Protein AF-A0A1G1VQ17-F1 (afdb_monomer_lite)

Secondary structure (DSSP, 8-state):
-PPPP------HHHHHHHHHHHHHTTS-HHHHHHHHHHHHHHHHHHHTTSSHHHHHHHHTT--TT--TTTTT-HHHHS--

Structure (mmCIF, N/CA/C/O backbone):
data_AF-A0A1G1VQ17-F1
#
_entry.id   AF-A0A1G1VQ17-F1
#
loop_
_atom_site.group_PDB
_atom_site.id
_atom_site.type_symbol
_atom_site.label_atom_id
_atom_site.label_alt_id
_atom_site.label_comp_id
_atom_site.label_asym_id
_atom_site.label_entity_id
_atom_site.label_seq_id
_atom_site.pdbx_PDB_ins_code
_atom_site.Cartn_x
_atom_site.Cartn_y
_atom_site.Cartn_z
_atom_site.occupancy
_atom_site.B_iso_or_equiv
_atom_site.auth_seq_id
_atom_site.auth_comp_id
_atom_site.auth_asym_id
_atom_site.auth_atom_id
_atom_site.pdbx_PDB_model_num
ATOM 1 N N . MET A 1 1 ? -0.020 20.733 4.695 1.00 61.09 1 MET A N 1
ATOM 2 C CA . MET A 1 1 ? -0.286 19.722 3.645 1.00 61.09 1 MET A CA 1
ATOM 3 C C . MET A 1 1 ? -1.738 19.847 3.231 1.00 61.09 1 MET A C 1
ATOM 5 O O . MET A 1 1 ? -2.588 19.857 4.109 1.00 61.09 1 MET A O 1
ATOM 9 N N . GLN A 1 2 ? -2.022 19.989 1.939 1.00 76.75 2 GLN A N 1
ATOM 10 C CA . GLN A 1 2 ? -3.396 20.031 1.435 1.00 76.75 2 GLN A CA 1
ATOM 11 C C . GLN A 1 2 ? -3.862 18.595 1.166 1.00 76.75 2 GLN A C 1
ATOM 13 O O . GLN A 1 2 ? -3.147 17.836 0.513 1.00 76.75 2 GLN A O 1
ATOM 18 N N . MET A 1 3 ? -5.019 18.209 1.705 1.00 84.06 3 MET A N 1
ATOM 19 C CA . MET A 1 3 ? -5.589 16.875 1.511 1.00 84.06 3 MET A CA 1
ATOM 20 C C . MET A 1 3 ? -6.724 16.965 0.491 1.00 84.06 3 MET A C 1
ATOM 22 O O . MET A 1 3 ? -7.659 17.739 0.670 1.00 84.06 3 MET A O 1
ATOM 26 N N . THR A 1 4 ? -6.627 16.200 -0.595 1.00 89.50 4 THR A N 1
ATOM 27 C CA . THR A 1 4 ? -7.652 16.158 -1.645 1.00 89.50 4 THR A CA 1
ATOM 28 C C . THR A 1 4 ? -8.473 14.884 -1.501 1.00 89.50 4 THR A C 1
ATOM 30 O O . THR A 1 4 ? -7.916 13.788 -1.506 1.00 89.50 4 THR A O 1
ATOM 33 N N . GLN A 1 5 ? -9.795 15.019 -1.407 1.00 88.12 5 GLN A N 1
ATOM 34 C CA . GLN A 1 5 ? -10.705 13.878 -1.442 1.00 88.12 5 GLN A CA 1
ATOM 35 C C . GLN A 1 5 ? -10.913 13.427 -2.891 1.00 88.12 5 GLN A C 1
ATOM 37 O O . GLN A 1 5 ? -11.228 14.234 -3.769 1.00 88.12 5 GLN A O 1
ATOM 42 N N . LYS A 1 6 ? -10.714 12.133 -3.144 1.00 88.88 6 LYS A N 1
ATOM 43 C CA . LYS A 1 6 ? -10.951 11.487 -4.437 1.00 88.88 6 LYS A CA 1
ATOM 44 C C . LYS A 1 6 ? -11.627 10.143 -4.196 1.00 88.88 6 LYS A C 1
ATOM 46 O O . LYS A 1 6 ? -11.240 9.424 -3.279 1.00 88.88 6 LYS A O 1
ATOM 51 N N . SER A 1 7 ? -12.602 9.828 -5.037 1.00 91.12 7 SER A N 1
ATOM 52 C CA . SER A 1 7 ? -13.336 8.563 -5.025 1.00 91.12 7 SER A CA 1
ATOM 53 C C . SER A 1 7 ? -13.010 7.796 -6.301 1.00 91.12 7 SER A C 1
ATOM 55 O O . SER A 1 7 ? -12.852 8.404 -7.361 1.00 91.12 7 SER A O 1
ATOM 57 N N . PHE A 1 8 ? -12.894 6.479 -6.202 1.00 91.12 8 PHE A N 1
ATOM 58 C CA . PHE A 1 8 ? -12.650 5.583 -7.328 1.00 91.12 8 PHE A CA 1
ATOM 59 C C . PHE A 1 8 ? -13.304 4.237 -7.034 1.00 91.12 8 PHE A C 1
ATOM 61 O O . PHE A 1 8 ? -13.574 3.915 -5.877 1.00 91.12 8 PHE A O 1
ATOM 68 N N . TYR A 1 9 ? -13.569 3.476 -8.088 1.00 94.31 9 TYR A N 1
ATOM 69 C CA . TYR A 1 9 ? -14.142 2.144 -7.972 1.00 94.31 9 TYR A CA 1
ATOM 70 C C . TYR A 1 9 ? -13.029 1.112 -7.804 1.00 94.31 9 TYR A C 1
ATOM 72 O O . TYR A 1 9 ? -11.990 1.203 -8.461 1.00 94.31 9 TYR A O 1
ATOM 80 N N . ILE A 1 10 ? -13.267 0.141 -6.930 1.00 93.75 10 ILE A N 1
ATOM 81 C CA . ILE A 1 10 ? -12.447 -1.056 -6.744 1.00 93.75 10 ILE A CA 1
ATOM 82 C C . ILE A 1 10 ? -13.366 -2.252 -6.584 1.00 93.75 10 ILE A C 1
ATOM 84 O O . ILE A 1 10 ? -14.516 -2.105 -6.175 1.00 93.75 10 ILE A O 1
ATOM 88 N N . GLU A 1 11 ? -12.847 -3.425 -6.906 1.00 97.06 11 GLU A N 1
ATOM 89 C CA . GLU A 1 11 ? -13.557 -4.674 -6.679 1.00 97.06 11 GLU A CA 1
ATOM 90 C C . GLU A 1 11 ? -13.635 -4.967 -5.176 1.00 97.06 11 GLU A C 1
ATOM 92 O O . GLU A 1 11 ? -12.697 -4.698 -4.420 1.00 97.06 11 GLU A O 1
ATOM 97 N N . ASP A 1 12 ? -14.764 -5.528 -4.745 1.00 95.81 12 ASP A N 1
ATOM 98 C CA . ASP A 1 12 ? -15.074 -5.731 -3.326 1.00 95.81 12 ASP A CA 1
ATOM 99 C C . ASP A 1 12 ? -14.037 -6.604 -2.613 1.00 95.81 12 ASP A C 1
ATOM 101 O O . ASP A 1 12 ? -13.659 -6.316 -1.477 1.00 95.81 12 ASP A O 1
ATOM 105 N N . TYR A 1 13 ? -13.519 -7.635 -3.288 1.00 95.94 13 TYR A N 1
ATOM 106 C CA . TYR A 1 13 ? -12.508 -8.515 -2.701 1.00 95.94 13 TYR A CA 1
ATOM 107 C C . TYR A 1 13 ? -11.210 -7.753 -2.380 1.00 95.94 13 TYR A C 1
ATOM 109 O O . TYR A 1 13 ? -10.619 -7.951 -1.323 1.00 95.94 13 TYR A O 1
ATOM 117 N N . ILE A 1 14 ? -10.815 -6.794 -3.227 1.00 93.69 14 ILE A N 1
ATOM 118 C CA . ILE A 1 14 ? -9.631 -5.953 -2.997 1.00 93.69 14 ILE A CA 1
ATOM 119 C C . ILE A 1 14 ? -9.855 -5.065 -1.773 1.00 93.69 14 ILE A C 1
ATOM 121 O O . ILE A 1 14 ? -8.953 -4.877 -0.955 1.00 93.69 14 ILE A O 1
ATOM 125 N N . TYR A 1 15 ? -11.059 -4.509 -1.628 1.00 94.06 15 TYR A N 1
ATOM 126 C CA . TYR A 1 15 ? -11.392 -3.690 -0.466 1.00 94.06 15 TYR A CA 1
ATOM 127 C C . TYR A 1 15 ? -11.371 -4.495 0.842 1.00 94.06 15 TYR A C 1
ATOM 129 O O . TYR A 1 15 ? -10.899 -3.996 1.871 1.00 94.06 15 TYR A O 1
ATOM 137 N N . GLN A 1 16 ? -11.847 -5.741 0.804 1.00 95.50 16 GLN A N 1
ATOM 138 C CA . GLN A 1 16 ? -11.806 -6.654 1.946 1.00 95.50 16 GLN A CA 1
ATOM 139 C C . GLN A 1 16 ? -10.362 -6.948 2.368 1.00 95.50 16 GLN A C 1
ATOM 141 O O . GLN A 1 16 ? -10.029 -6.748 3.540 1.00 95.50 16 GLN A O 1
ATOM 146 N N . ASP A 1 17 ? -9.493 -7.303 1.421 1.00 95.00 17 ASP A N 1
ATOM 147 C CA . ASP A 1 17 ? -8.069 -7.555 1.677 1.00 95.00 17 ASP A CA 1
ATOM 148 C C . ASP A 1 17 ? -7.372 -6.324 2.270 1.00 95.00 17 ASP A C 1
ATOM 150 O O . ASP A 1 17 ? -6.652 -6.412 3.268 1.00 95.00 17 ASP A O 1
ATOM 154 N N . LEU A 1 18 ? -7.631 -5.139 1.709 1.00 93.62 18 LEU A N 1
ATOM 155 C CA . LEU A 1 18 ? -7.092 -3.878 2.224 1.00 93.62 18 LEU A CA 1
ATOM 156 C C . LEU A 1 18 ? -7.532 -3.602 3.660 1.00 93.62 18 LEU A C 1
ATOM 158 O O . LEU A 1 18 ? -6.736 -3.133 4.474 1.00 93.62 18 LEU A O 1
ATOM 162 N N . THR A 1 19 ? -8.794 -3.883 3.975 1.00 94.62 19 THR A N 1
ATOM 163 C CA . THR A 1 19 ? -9.342 -3.670 5.316 1.00 94.62 19 THR A CA 1
ATOM 164 C C . THR A 1 19 ? -8.722 -4.639 6.318 1.00 94.62 19 THR A C 1
ATOM 166 O O . THR A 1 19 ? -8.333 -4.214 7.406 1.00 94.62 19 THR A O 1
ATOM 169 N N . GLN A 1 20 ? -8.549 -5.909 5.946 1.00 95.81 20 GLN A N 1
ATOM 170 C CA . GLN A 1 20 ? -7.864 -6.894 6.786 1.00 95.81 20 GLN A CA 1
ATOM 171 C C . GLN A 1 20 ? -6.405 -6.495 7.035 1.00 95.81 20 GLN A C 1
ATOM 173 O O . GLN A 1 20 ? -5.959 -6.446 8.183 1.00 95.81 20 GLN A O 1
ATOM 178 N N . LEU A 1 21 ? -5.675 -6.113 5.984 1.00 95.19 21 LEU A N 1
ATOM 179 C CA . LEU A 1 21 ? -4.292 -5.649 6.107 1.00 95.19 21 LEU A CA 1
ATOM 180 C C . LEU A 1 21 ? -4.185 -4.401 6.990 1.00 95.19 21 LEU A C 1
ATOM 182 O O . LEU A 1 21 ? -3.264 -4.292 7.801 1.00 95.19 21 LEU A O 1
ATOM 186 N N . ALA A 1 22 ? -5.126 -3.465 6.872 1.00 95.62 22 ALA A N 1
ATOM 187 C CA . ALA A 1 22 ? -5.159 -2.262 7.697 1.00 95.62 22 ALA A CA 1
ATOM 188 C C . ALA A 1 22 ? -5.374 -2.604 9.181 1.00 95.62 22 ALA A C 1
ATOM 190 O O . ALA A 1 22 ? -4.663 -2.081 10.044 1.00 95.62 22 ALA A O 1
ATOM 191 N N . GLN A 1 23 ? -6.280 -3.543 9.472 1.00 95.25 23 GLN A N 1
ATOM 192 C CA . GLN A 1 23 ? -6.525 -4.044 10.827 1.00 95.25 23 GLN A CA 1
ATOM 193 C C . GLN A 1 23 ? -5.289 -4.728 11.421 1.00 95.25 23 GLN A C 1
ATOM 195 O O . GLN A 1 23 ? -4.905 -4.409 12.548 1.00 95.25 23 GLN A O 1
ATOM 200 N N . MET A 1 24 ? -4.624 -5.604 10.661 1.00 95.25 24 MET A N 1
ATOM 201 C CA . MET A 1 24 ? -3.399 -6.286 11.103 1.00 95.25 24 MET A CA 1
ATOM 202 C C . MET A 1 24 ? -2.285 -5.294 11.458 1.00 95.25 24 MET A C 1
ATOM 204 O O . MET A 1 24 ? -1.572 -5.481 12.441 1.00 95.25 24 MET A O 1
ATOM 208 N N . ASN A 1 25 ? -2.170 -4.212 10.685 1.00 92.31 25 ASN A N 1
ATOM 209 C CA . ASN A 1 25 ? -1.167 -3.169 10.892 1.00 92.31 25 ASN A CA 1
ATOM 210 C C . ASN A 1 25 ? -1.620 -2.062 11.863 1.00 92.31 25 ASN A C 1
ATOM 212 O O . ASN A 1 25 ? -0.852 -1.138 12.119 1.00 92.31 25 ASN A O 1
ATOM 216 N N . LYS A 1 26 ? -2.841 -2.144 12.417 1.00 95.69 26 LYS A N 1
ATOM 217 C CA . LYS A 1 26 ? -3.439 -1.148 13.328 1.00 95.69 26 LYS A CA 1
ATOM 218 C C . LYS A 1 26 ? -3.434 0.282 12.768 1.00 95.69 26 LYS A C 1
ATOM 220 O O . LYS A 1 26 ? -3.262 1.245 13.514 1.00 95.69 26 LYS A O 1
ATOM 225 N N . VAL A 1 27 ? -3.641 0.425 11.461 1.00 95.38 27 VAL A N 1
ATOM 226 C CA . VAL A 1 27 ? -3.716 1.724 10.775 1.00 95.38 27 VAL A CA 1
ATOM 227 C C . VAL A 1 27 ? -5.070 1.894 10.086 1.00 95.38 27 VAL A C 1
ATOM 229 O O . VAL A 1 27 ? -5.685 0.905 9.691 1.00 95.38 27 VAL A O 1
ATOM 232 N N . PRO A 1 28 ? -5.563 3.129 9.887 1.00 94.50 28 PRO A N 1
ATOM 233 C CA . PRO A 1 28 ? -6.761 3.357 9.086 1.00 94.50 28 PRO A CA 1
ATOM 234 C C . PRO A 1 28 ? -6.567 2.896 7.635 1.00 94.50 28 PRO A C 1
ATOM 236 O O . PRO A 1 28 ? -5.522 3.155 7.033 1.00 94.50 28 PRO A O 1
ATOM 239 N N . THR A 1 29 ? -7.602 2.321 7.013 1.00 92.06 29 THR A N 1
ATOM 240 C CA . THR A 1 29 ? -7.557 1.852 5.611 1.00 92.06 29 THR A CA 1
ATOM 241 C C . THR A 1 29 ? -7.107 2.950 4.644 1.00 92.06 29 THR A C 1
ATOM 243 O O . THR A 1 29 ? -6.319 2.710 3.733 1.00 92.06 29 THR A O 1
ATOM 246 N N . ALA A 1 30 ? -7.537 4.194 4.879 1.00 91.19 30 ALA A N 1
ATOM 247 C CA . ALA A 1 30 ? -7.121 5.344 4.081 1.00 91.19 30 ALA A CA 1
ATOM 248 C C . ALA A 1 30 ? -5.613 5.637 4.188 1.00 91.19 30 ALA A C 1
ATOM 250 O O . ALA A 1 30 ? -5.005 6.111 3.230 1.00 91.19 30 ALA A O 1
ATOM 2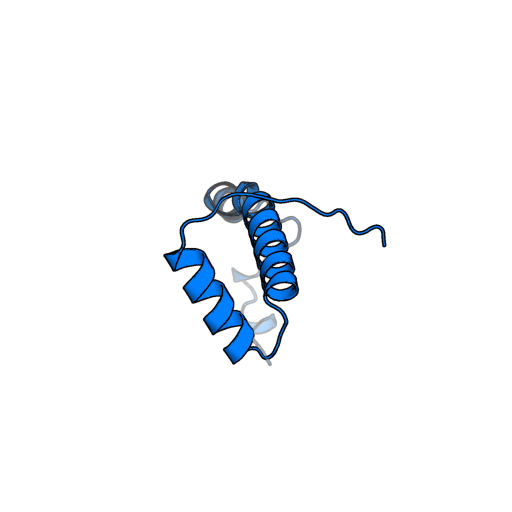51 N N . GLU A 1 31 ? -5.000 5.380 5.344 1.00 92.56 31 GLU A N 1
ATOM 252 C CA . GLU A 1 31 ? -3.562 5.550 5.529 1.00 92.56 31 GLU A CA 1
ATOM 253 C C . GLU A 1 31 ? -2.773 4.460 4.816 1.00 92.56 31 GLU A C 1
ATOM 255 O O . GLU A 1 31 ? -1.863 4.786 4.050 1.00 92.56 31 GLU A O 1
ATOM 260 N N . LEU A 1 32 ? -3.181 3.199 4.978 1.00 93.88 32 LEU A N 1
ATOM 261 C CA . LEU A 1 32 ? -2.597 2.080 4.243 1.00 93.88 32 LEU A CA 1
ATOM 262 C C . LEU A 1 32 ? -2.676 2.324 2.729 1.00 93.88 32 LEU A C 1
ATOM 264 O O . LEU A 1 32 ? -1.676 2.206 2.023 1.00 93.88 32 LEU A O 1
ATOM 268 N N . MET A 1 33 ? -3.829 2.775 2.234 1.00 92.44 33 MET A N 1
ATOM 269 C CA . MET A 1 33 ? -4.010 3.098 0.818 1.00 92.44 33 MET A CA 1
ATOM 270 C C . MET A 1 33 ? -3.075 4.201 0.331 1.00 92.44 33 MET A C 1
ATOM 272 O O . MET A 1 33 ? -2.488 4.080 -0.745 1.00 92.44 33 MET A O 1
ATOM 276 N N . ARG A 1 34 ? -2.857 5.256 1.124 1.00 91.56 34 ARG A N 1
ATOM 277 C CA . ARG A 1 34 ? -1.865 6.289 0.784 1.00 91.56 34 ARG A CA 1
ATOM 278 C C . ARG A 1 34 ? -0.454 5.709 0.686 1.00 91.56 34 ARG A C 1
ATOM 280 O O . ARG A 1 34 ? 0.283 6.072 -0.233 1.00 91.56 34 ARG A O 1
ATOM 287 N N . GLN A 1 35 ? -0.075 4.826 1.609 1.00 92.81 35 GLN A N 1
ATOM 288 C CA . GLN A 1 35 ? 1.239 4.180 1.598 1.00 92.81 35 GLN A CA 1
ATOM 289 C C . GLN A 1 35 ? 1.415 3.294 0.360 1.00 92.81 35 GLN A C 1
ATOM 291 O O . GLN A 1 35 ? 2.429 3.413 -0.331 1.00 92.81 35 GLN A O 1
ATOM 296 N N . LEU A 1 36 ? 0.406 2.486 0.028 1.00 92.38 36 LEU A N 1
ATOM 297 C CA . LEU A 1 36 ? 0.410 1.614 -1.147 1.00 92.38 36 LEU A CA 1
ATOM 298 C C . LEU A 1 36 ? 0.469 2.408 -2.454 1.00 92.38 36 LEU A C 1
ATOM 300 O O . LEU A 1 36 ? 1.303 2.112 -3.306 1.00 92.38 36 LEU A O 1
ATOM 304 N N . ILE A 1 37 ? -0.331 3.468 -2.595 1.00 92.06 37 ILE A N 1
ATOM 305 C CA . ILE A 1 37 ? -0.289 4.346 -3.776 1.00 92.06 37 ILE A CA 1
ATOM 306 C C . ILE A 1 37 ? 1.094 4.995 -3.909 1.00 92.06 37 ILE A C 1
ATOM 308 O O . ILE A 1 37 ? 1.677 5.009 -4.994 1.00 92.06 37 ILE A O 1
ATOM 312 N N . LYS A 1 38 ? 1.671 5.494 -2.80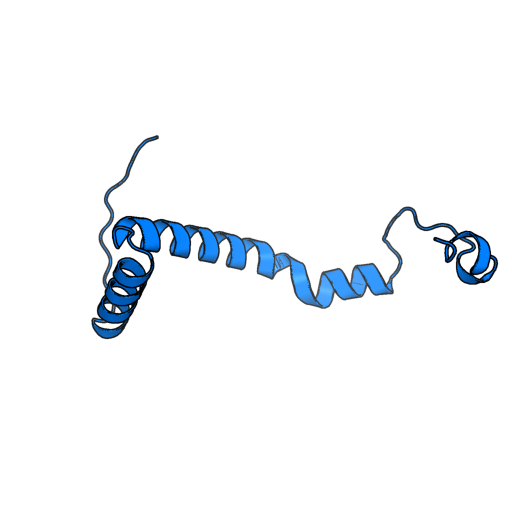7 1.00 93.38 38 LYS A N 1
ATOM 313 C CA . LYS A 1 38 ? 3.020 6.083 -2.807 1.00 93.38 38 LYS A CA 1
ATOM 314 C C . LYS A 1 38 ? 4.082 5.060 -3.224 1.00 93.38 38 LYS A C 1
ATOM 316 O O . LYS A 1 38 ? 4.962 5.393 -4.022 1.00 93.38 38 LYS A O 1
ATOM 321 N N . ALA A 1 39 ? 3.996 3.835 -2.709 1.00 92.00 39 ALA A N 1
ATOM 322 C CA . ALA A 1 39 ? 4.894 2.741 -3.061 1.00 92.00 39 ALA A CA 1
ATOM 323 C C . ALA A 1 39 ? 4.739 2.330 -4.534 1.00 92.00 39 ALA A C 1
ATOM 325 O O . ALA A 1 39 ? 5.745 2.204 -5.229 1.00 92.00 39 ALA A O 1
ATOM 326 N N . GLY A 1 40 ? 3.505 2.223 -5.034 1.00 89.75 40 GLY A N 1
ATOM 327 C CA . GLY A 1 40 ? 3.200 1.929 -6.434 1.00 89.75 40 GLY A CA 1
ATOM 328 C C . GLY A 1 40 ? 3.756 2.988 -7.386 1.00 89.75 40 GLY A C 1
ATOM 329 O O . GLY A 1 40 ? 4.476 2.653 -8.324 1.00 89.75 40 GLY A O 1
ATOM 330 N N . ILE A 1 41 ? 3.533 4.277 -7.098 1.00 89.25 41 ILE A N 1
ATOM 331 C CA . ILE A 1 41 ? 4.093 5.387 -7.891 1.00 89.25 41 ILE A CA 1
ATOM 332 C C . ILE A 1 41 ? 5.624 5.340 -7.887 1.00 89.25 41 ILE A C 1
ATOM 334 O O . ILE A 1 41 ? 6.249 5.516 -8.935 1.00 89.25 41 ILE A O 1
ATOM 338 N N . LYS A 1 42 ? 6.246 5.109 -6.722 1.00 90.00 42 LYS A N 1
ATOM 339 C CA . LYS A 1 42 ? 7.705 4.971 -6.625 1.00 90.00 42 LYS A CA 1
ATOM 340 C C . LYS A 1 42 ? 8.189 3.790 -7.466 1.00 90.00 42 LYS A C 1
ATOM 342 O O . LYS A 1 42 ? 9.098 3.980 -8.263 1.00 90.00 42 LYS A O 1
ATOM 347 N N . GLY A 1 43 ? 7.547 2.631 -7.338 1.00 86.56 43 GLY A N 1
ATOM 348 C CA . GLY A 1 43 ? 7.869 1.413 -8.078 1.00 86.56 43 GLY A CA 1
ATOM 349 C C . GLY A 1 43 ? 7.785 1.597 -9.591 1.00 86.56 43 GLY A C 1
ATOM 350 O O . GLY A 1 43 ? 8.699 1.189 -10.303 1.00 86.56 43 GLY A O 1
ATOM 351 N N . VAL A 1 44 ? 6.744 2.274 -10.083 1.00 82.00 44 VAL A N 1
ATOM 352 C CA . VAL A 1 44 ? 6.599 2.615 -11.509 1.00 82.00 44 VAL A CA 1
ATOM 353 C C . VAL A 1 44 ? 7.721 3.552 -11.964 1.00 82.00 44 VAL A C 1
ATOM 355 O O . VAL A 1 44 ? 8.362 3.297 -12.982 1.00 82.00 44 VAL A O 1
ATOM 358 N N . LYS A 1 45 ? 8.030 4.596 -11.183 1.00 78.38 45 LYS A N 1
ATOM 359 C CA . LYS A 1 45 ? 9.121 5.536 -11.497 1.00 78.38 45 LYS A CA 1
ATOM 360 C C . LYS A 1 45 ? 10.505 4.881 -11.487 1.00 78.38 45 LYS A C 1
ATOM 362 O O . LYS A 1 45 ? 11.376 5.303 -12.243 1.00 78.38 45 LYS A O 1
ATOM 367 N N . THR A 1 46 ? 10.730 3.882 -10.634 1.00 72.75 46 THR A N 1
ATOM 368 C CA . THR A 1 46 ? 12.026 3.195 -10.519 1.00 72.75 46 THR A CA 1
ATOM 369 C C . THR A 1 46 ? 12.180 2.042 -11.504 1.00 72.75 46 THR A C 1
ATOM 371 O O . THR A 1 46 ? 13.283 1.846 -12.009 1.00 72.75 46 THR A O 1
ATOM 374 N N . LYS A 1 47 ? 11.101 1.318 -11.842 1.00 59.25 47 LYS A N 1
ATOM 375 C CA . LYS A 1 47 ? 11.134 0.226 -12.837 1.00 59.25 47 LYS A CA 1
ATOM 376 C C . LYS A 1 47 ? 11.576 0.697 -14.220 1.00 59.25 47 LYS A C 1
ATOM 378 O O . LYS A 1 47 ? 12.199 -0.074 -14.937 1.00 59.25 47 LYS A O 1
ATOM 383 N N . ALA A 1 48 ? 11.342 1.964 -14.559 1.00 54.31 48 ALA A N 1
ATOM 384 C CA . ALA A 1 48 ? 11.846 2.566 -15.792 1.00 54.31 48 ALA A CA 1
ATOM 385 C C . ALA A 1 48 ? 13.389 2.603 -15.892 1.00 54.31 48 ALA A C 1
ATOM 387 O O . ALA A 1 48 ? 13.905 2.952 -16.947 1.00 54.31 48 ALA A O 1
ATOM 388 N N . LYS A 1 49 ? 14.138 2.280 -14.823 1.00 55.22 49 LYS A N 1
ATOM 389 C CA . LYS A 1 49 ? 15.605 2.421 -14.780 1.00 55.22 49 LYS A CA 1
ATOM 390 C C . LYS A 1 49 ? 16.394 1.145 -14.463 1.00 55.22 49 LYS A C 1
ATOM 392 O O . LYS A 1 49 ? 17.618 1.199 -14.499 1.00 55.22 49 LYS A O 1
ATOM 397 N N . SER A 1 50 ? 15.761 0.031 -14.088 1.00 58.28 50 SER A N 1
ATOM 398 C CA . SER A 1 50 ? 16.442 -0.959 -13.228 1.00 58.28 50 SER A CA 1
ATOM 399 C C . SER A 1 50 ? 16.513 -2.396 -13.749 1.00 58.28 50 SER A C 1
ATOM 401 O O . SER A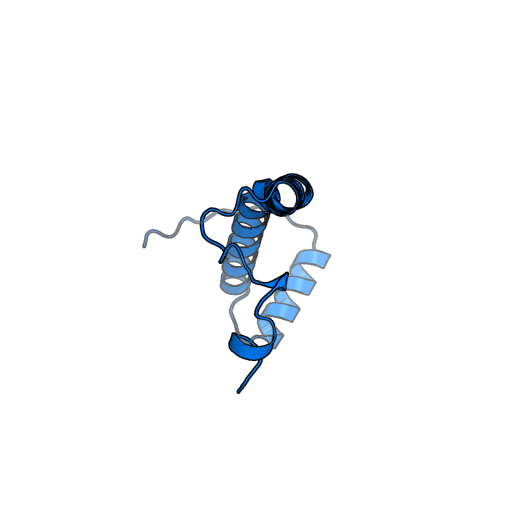 1 50 ? 16.447 -3.324 -12.950 1.00 58.28 50 SER A O 1
ATOM 403 N N . GLY A 1 51 ? 16.638 -2.620 -15.054 1.00 61.56 51 GLY A N 1
ATOM 404 C CA . GLY A 1 51 ? 16.856 -3.981 -15.557 1.00 61.56 51 GLY A CA 1
ATOM 405 C C . GLY A 1 51 ? 18.003 -4.041 -16.556 1.00 61.56 51 GLY A C 1
ATOM 406 O O . GLY A 1 51 ? 19.154 -4.101 -16.132 1.00 61.56 51 GLY A O 1
ATOM 407 N N . PRO A 1 52 ? 17.729 -3.983 -17.866 1.00 61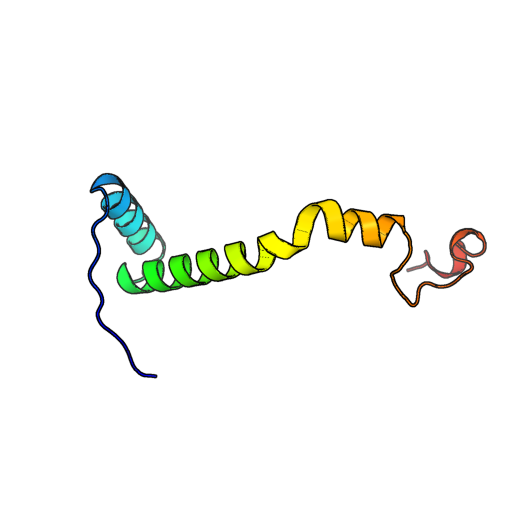.66 52 PRO A N 1
ATOM 408 C CA . PRO A 1 52 ? 18.767 -4.172 -18.877 1.00 61.66 52 PRO A CA 1
ATOM 409 C C . PRO A 1 52 ? 19.810 -3.052 -18.869 1.00 61.66 52 PRO A C 1
ATOM 411 O O . PRO A 1 52 ? 20.995 -3.338 -18.835 1.00 61.66 52 PRO A O 1
ATOM 414 N N . ASP A 1 53 ? 19.380 -1.789 -18.803 1.00 61.69 53 ASP A N 1
ATOM 415 C CA . ASP A 1 53 ? 20.265 -0.616 -18.896 1.00 61.69 53 ASP A CA 1
ATOM 416 C C . ASP A 1 53 ? 21.272 -0.505 -17.745 1.00 61.69 53 ASP A C 1
ATOM 418 O O . ASP A 1 53 ? 22.412 -0.092 -17.940 1.00 61.69 53 ASP A O 1
ATOM 422 N N . PHE A 1 54 ? 20.870 -0.875 -16.526 1.00 62.50 54 PHE A N 1
ATOM 423 C CA . PHE A 1 54 ? 21.783 -0.898 -15.383 1.00 62.50 54 PHE A CA 1
ATOM 424 C C . PHE A 1 54 ? 22.806 -2.028 -15.520 1.00 62.50 54 PHE A C 1
ATOM 426 O O . PHE A 1 54 ? 23.990 -1.800 -15.293 1.00 62.50 54 PHE A O 1
ATOM 433 N N . LEU A 1 55 ? 22.365 -3.221 -15.934 1.00 63.19 55 LEU A N 1
ATOM 434 C CA . LEU A 1 55 ? 23.249 -4.365 -16.164 1.00 63.19 55 LEU A CA 1
ATOM 435 C C . LEU A 1 55 ? 24.204 -4.122 -17.342 1.00 63.19 55 LEU A C 1
ATOM 437 O O . LEU A 1 55 ? 25.370 -4.485 -17.244 1.00 63.19 55 LEU A O 1
ATOM 441 N N . LEU A 1 56 ? 23.747 -3.445 -18.401 1.00 63.75 56 LEU A N 1
ATOM 442 C CA . LEU A 1 56 ? 24.572 -2.984 -19.521 1.00 63.75 56 LEU A CA 1
ATOM 443 C C . LEU A 1 56 ? 25.613 -1.961 -19.063 1.00 63.75 56 LEU A C 1
ATOM 445 O O . LEU A 1 56 ? 26.793 -2.163 -19.310 1.00 63.75 56 LEU A O 1
ATOM 449 N N . ARG A 1 57 ? 25.231 -0.931 -18.296 1.00 63.09 57 ARG A N 1
ATOM 450 C CA . ARG A 1 57 ? 26.193 0.038 -17.729 1.00 63.09 57 ARG A CA 1
ATOM 451 C C . ARG A 1 57 ? 27.216 -0.602 -16.787 1.00 63.09 57 ARG A C 1
ATOM 453 O O . ARG A 1 57 ? 28.354 -0.140 -16.719 1.00 63.09 57 ARG A O 1
ATOM 460 N N . LEU A 1 58 ? 26.809 -1.640 -16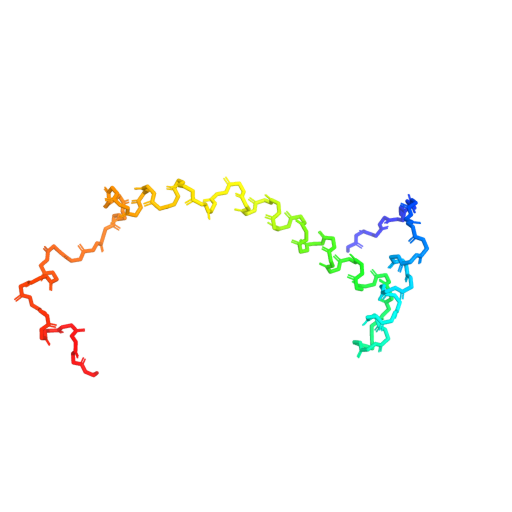.053 1.00 61.88 58 LEU A N 1
ATOM 461 C CA . LEU A 1 58 ? 27.682 -2.414 -15.170 1.00 61.88 58 LEU A CA 1
ATOM 462 C C . LEU A 1 58 ? 28.658 -3.286 -15.978 1.00 61.88 58 LEU A C 1
ATOM 464 O O . LEU A 1 58 ? 29.846 -3.313 -15.668 1.00 61.88 58 LEU A O 1
ATOM 468 N N . ALA A 1 59 ? 28.172 -3.944 -17.035 1.00 63.47 59 ALA A N 1
ATOM 469 C CA . ALA A 1 59 ? 28.975 -4.756 -17.951 1.00 63.47 59 ALA A CA 1
ATOM 470 C C . ALA A 1 59 ? 29.945 -3.910 -18.795 1.00 63.47 59 ALA A C 1
ATOM 472 O O . ALA A 1 59 ? 31.075 -4.323 -19.042 1.00 63.47 59 ALA A O 1
ATOM 473 N N . GLU A 1 60 ? 29.537 -2.704 -19.187 1.00 66.81 60 GLU A N 1
ATOM 474 C CA . GLU A 1 60 ? 30.344 -1.753 -19.957 1.00 66.81 60 GLU A CA 1
ATOM 475 C C . GLU A 1 60 ? 31.354 -0.974 -19.093 1.00 66.81 60 GLU A C 1
ATOM 477 O O . GLU A 1 60 ? 32.015 -0.067 -19.598 1.00 66.81 60 GLU A O 1
ATOM 482 N N . TYR A 1 61 ? 31.500 -1.303 -17.798 1.00 59.41 61 TYR A N 1
ATOM 483 C CA . TYR A 1 61 ? 32.448 -0.661 -16.872 1.00 59.41 61 TYR A CA 1
ATOM 484 C C . TYR A 1 61 ? 32.351 0.880 -16.826 1.00 59.41 61 TYR A C 1
ATOM 486 O O . TYR A 1 61 ? 33.276 1.558 -16.379 1.00 59.41 61 TYR A O 1
ATOM 494 N N . GLN A 1 62 ? 31.208 1.465 -17.203 1.00 57.25 62 GLN A N 1
ATOM 495 C CA . GLN A 1 62 ? 30.980 2.919 -17.154 1.00 57.25 62 GLN A CA 1
ATOM 496 C C . GLN A 1 62 ? 30.703 3.438 -15.729 1.00 57.25 62 GLN A C 1
ATOM 498 O O . GLN A 1 62 ? 30.231 4.559 -15.534 1.00 57.25 62 GLN A O 1
ATOM 503 N N . LEU A 1 63 ? 31.006 2.639 -14.704 1.00 56.91 63 LEU A N 1
ATOM 504 C CA . LEU A 1 63 ? 31.076 3.090 -13.321 1.00 56.91 63 LEU A CA 1
ATOM 505 C C . LEU A 1 63 ? 32.410 3.819 -13.137 1.00 56.91 63 LEU A C 1
ATOM 507 O O . LEU A 1 63 ? 33.440 3.218 -12.839 1.00 56.91 63 LEU A O 1
ATOM 511 N N . ALA A 1 64 ? 32.393 5.130 -13.371 1.00 60.78 64 ALA A N 1
ATOM 512 C CA . ALA A 1 64 ? 33.537 5.993 -13.124 1.00 60.78 64 ALA A CA 1
ATOM 513 C C . ALA A 1 64 ? 34.024 5.831 -11.668 1.00 60.78 64 ALA A C 1
ATOM 515 O O . ALA A 1 64 ? 33.336 6.247 -10.738 1.00 60.78 64 ALA A O 1
ATOM 516 N N . GLY A 1 65 ? 35.217 5.246 -11.485 1.00 57.47 65 GLY A N 1
ATOM 517 C CA . GLY A 1 65 ? 35.974 5.337 -10.228 1.00 57.47 65 GLY A CA 1
ATOM 518 C C . GLY A 1 65 ? 36.268 4.042 -9.459 1.00 57.47 65 GLY A C 1
ATOM 519 O O . GLY A 1 65 ? 36.329 4.093 -8.235 1.00 57.47 65 GLY A O 1
ATOM 520 N N . GLY A 1 66 ? 36.475 2.896 -10.116 1.00 57.47 66 GLY A N 1
ATOM 521 C CA . GLY A 1 66 ? 37.032 1.696 -9.465 1.00 57.47 66 GLY A CA 1
ATOM 522 C C . GLY A 1 66 ? 38.571 1.641 -9.541 1.00 57.47 66 GLY A C 1
ATOM 523 O O . GLY A 1 66 ? 39.120 2.013 -10.581 1.00 57.47 66 GLY A O 1
ATOM 524 N N . PRO A 1 67 ? 39.300 1.181 -8.500 1.00 57.75 67 PRO A N 1
ATOM 525 C CA . PRO A 1 67 ? 40.755 1.036 -8.558 1.00 57.75 67 PRO A CA 1
ATOM 526 C C . PRO A 1 67 ? 41.169 0.111 -9.707 1.00 57.75 67 PRO A C 1
ATOM 528 O O . PRO A 1 67 ? 40.694 -1.018 -9.815 1.00 57.75 67 PRO A O 1
ATOM 531 N N . LYS A 1 68 ? 42.084 0.587 -10.555 1.00 59.81 68 LYS A N 1
ATOM 532 C CA . LYS A 1 68 ? 42.510 -0.079 -11.799 1.00 59.81 68 LYS A CA 1
ATOM 533 C C . LYS A 1 68 ? 43.185 -1.448 -11.580 1.00 59.81 68 LYS A C 1
ATOM 535 O O . LYS A 1 68 ? 43.316 -2.211 -12.528 1.00 59.81 68 LYS A O 1
ATOM 540 N N . ASP A 1 69 ? 43.569 -1.766 -10.340 1.00 59.81 69 ASP A N 1
ATOM 541 C CA . ASP A 1 69 ? 44.431 -2.902 -9.983 1.00 59.81 69 ASP A CA 1
ATOM 542 C C . ASP A 1 69 ? 43.818 -3.867 -8.944 1.00 59.81 69 ASP A C 1
ATOM 544 O O . ASP A 1 69 ? 44.543 -4.520 -8.192 1.00 59.81 69 ASP A O 1
ATOM 548 N N . LEU A 1 70 ? 42.485 -4.015 -8.909 1.00 61.09 70 LEU A N 1
ATOM 549 C CA . LEU A 1 70 ? 41.811 -4.985 -8.021 1.00 61.09 70 LEU A CA 1
ATOM 550 C C . LEU A 1 70 ? 42.321 -6.425 -8.213 1.00 61.09 70 LEU A C 1
ATOM 552 O O . LEU A 1 70 ? 42.457 -7.160 -7.243 1.00 61.09 70 LEU A O 1
ATOM 556 N N . ALA A 1 71 ? 42.665 -6.799 -9.450 1.00 60.12 71 ALA A N 1
ATOM 557 C CA . ALA A 1 71 ? 43.169 -8.132 -9.783 1.00 60.12 71 ALA A CA 1
ATOM 558 C C . ALA A 1 71 ? 44.633 -8.382 -9.364 1.00 60.12 71 ALA A C 1
ATOM 560 O O . ALA A 1 71 ? 45.083 -9.523 -9.325 1.00 60.12 71 ALA A O 1
ATOM 561 N N . LYS A 1 72 ? 45.414 -7.329 -9.086 1.00 60.62 72 LYS A N 1
ATOM 562 C CA . LYS A 1 72 ? 46.843 -7.450 -8.733 1.00 60.62 72 LYS A CA 1
ATOM 563 C C . LYS A 1 72 ? 47.106 -7.336 -7.238 1.00 60.62 72 LYS A C 1
ATOM 565 O O . LYS A 1 72 ? 48.165 -7.747 -6.772 1.00 60.62 72 LYS A O 1
ATOM 570 N N . HIS A 1 73 ? 46.164 -6.769 -6.491 1.00 61.06 73 HIS A N 1
ATOM 571 C CA . HIS A 1 73 ? 46.322 -6.475 -5.071 1.00 61.06 73 HIS A CA 1
ATOM 572 C C . HIS A 1 73 ? 45.117 -6.952 -4.265 1.00 61.06 73 HIS A C 1
ATOM 574 O O . HIS A 1 73 ? 44.627 -6.213 -3.416 1.00 61.06 73 HIS A O 1
ATOM 580 N N . HIS A 1 74 ? 44.652 -8.177 -4.534 1.00 61.22 74 HIS A N 1
ATOM 581 C CA . HIS A 1 74 ? 43.570 -8.813 -3.779 1.00 61.22 74 HIS A CA 1
ATOM 582 C C . HIS A 1 74 ? 43.801 -8.664 -2.269 1.00 61.22 74 HIS A C 1
ATOM 584 O O . HIS A 1 74 ? 42.986 -8.044 -1.591 1.00 61.22 74 HIS A O 1
ATOM 590 N N . ASP A 1 75 ? 44.991 -9.045 -1.799 1.00 62.38 75 ASP A N 1
ATOM 591 C CA . ASP A 1 75 ? 45.360 -9.030 -0.379 1.00 62.38 75 ASP A CA 1
ATOM 592 C C . ASP A 1 75 ? 45.285 -7.647 0.285 1.00 62.38 75 ASP A C 1
ATOM 594 O O . ASP A 1 75 ? 45.004 -7.552 1.476 1.00 62.38 75 ASP A O 1
ATOM 598 N N . LYS A 1 76 ? 45.490 -6.554 -0.465 1.00 60.91 76 LYS A N 1
ATOM 599 C CA . LYS A 1 76 ? 45.427 -5.186 0.083 1.00 60.91 76 LYS A CA 1
ATOM 600 C C . LYS A 1 76 ? 44.000 -4.769 0.446 1.00 60.91 76 LYS A C 1
ATOM 602 O O . LYS A 1 76 ? 43.823 -3.876 1.271 1.00 60.91 76 LYS A O 1
ATOM 607 N N . TYR A 1 77 ? 43.002 -5.362 -0.204 1.00 58.59 77 TYR A N 1
ATOM 608 C CA . TYR A 1 77 ? 41.602 -4.948 -0.100 1.00 58.59 77 TYR A CA 1
ATOM 609 C C . TYR A 1 77 ? 40.695 -6.024 0.505 1.00 58.59 77 TYR A C 1
AT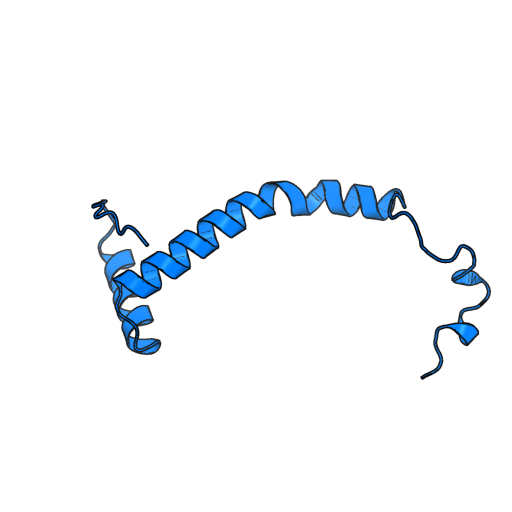OM 611 O O . TYR A 1 77 ? 39.513 -5.759 0.708 1.00 58.59 77 TYR A O 1
ATOM 619 N N . THR A 1 78 ? 41.226 -7.218 0.785 1.00 61.06 78 THR A N 1
ATOM 620 C CA . THR A 1 78 ? 40.481 -8.326 1.403 1.00 61.06 78 THR A CA 1
ATOM 621 C C . THR A 1 78 ? 40.854 -8.606 2.858 1.00 61.06 78 THR A C 1
ATOM 623 O O . THR A 1 78 ? 40.386 -9.608 3.388 1.00 61.06 78 THR A O 1
ATOM 626 N N . TRP A 1 79 ? 41.656 -7.763 3.518 1.00 51.75 79 TRP A N 1
ATOM 627 C CA . TRP A 1 79 ? 41.923 -7.920 4.954 1.00 51.75 79 TRP A CA 1
ATOM 628 C C . TRP A 1 79 ? 41.036 -7.007 5.819 1.00 51.75 79 TRP A C 1
ATOM 630 O O . TRP A 1 79 ? 40.774 -5.872 5.426 1.00 51.75 79 TRP A O 1
ATOM 640 N N . GLU A 1 80 ? 40.581 -7.581 6.942 1.00 53.91 80 GLU A N 1
ATOM 641 C CA . GLU A 1 80 ? 39.577 -7.138 7.940 1.00 53.91 80 GLU A CA 1
ATOM 642 C C . GLU A 1 80 ? 39.505 -5.639 8.277 1.00 53.91 80 GLU A C 1
ATOM 644 O O . GLU A 1 80 ? 40.559 -5.018 8.549 1.00 53.91 80 GLU A O 1
#

Foldseek 3Di:
DDDDDDDDDDDPVVVVVLCVVCVVVVHDSVVSVVVVVVVVVVCVVCVVPPDDNVVVCVVVVVPPDDDPQCVPCVVVPPDD

pLDDT: mean 77.63, std 16.22, range [51.75, 97.06]

Radius of gyration: 22.85 Å; chains: 1; bounding box: 62×29×33 Å

Sequence (80 aa):
MQMTQKSFYIEDYIYQDLTQLAQMNKVPTAELMRQLIKAGIKGVKTKAKSGPDFLLRLAEYQLAGGPKDLAKHHDKYTWE

Organism: NCBI:txid1797589